Protein AF-A0A2V5Z2H4-F1 (afdb_monomer_lite)

Structure (mmCIF, N/CA/C/O backbone):
data_AF-A0A2V5Z2H4-F1
#
_entry.id   AF-A0A2V5Z2H4-F1
#
loop_
_atom_site.group_PDB
_atom_site.id
_atom_site.type_symbol
_atom_site.label_atom_id
_atom_site.label_alt_id
_atom_site.label_comp_id
_atom_site.label_asym_id
_atom_site.label_entity_id
_atom_site.label_seq_id
_atom_site.pdbx_PDB_ins_code
_atom_site.Cartn_x
_atom_site.Cartn_y
_ato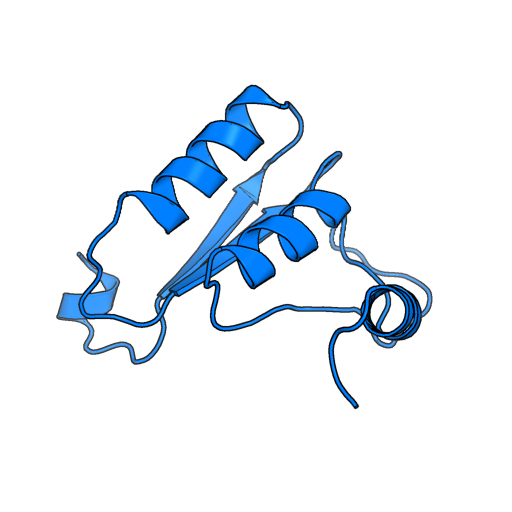m_site.Cartn_z
_atom_site.occupancy
_atom_site.B_iso_or_equiv
_atom_site.auth_seq_id
_atom_site.auth_comp_id
_atom_site.auth_asym_id
_atom_site.auth_atom_id
_atom_site.pdbx_PDB_model_num
ATOM 1 N N . ARG A 1 1 ? -15.698 5.992 6.864 1.00 67.25 1 ARG A N 1
ATOM 2 C CA . ARG A 1 1 ? -16.913 5.923 7.713 1.00 67.25 1 ARG A CA 1
ATOM 3 C C . ARG A 1 1 ? -17.778 4.742 7.288 1.00 67.25 1 ARG A C 1
ATOM 5 O O . ARG A 1 1 ? -18.042 3.926 8.151 1.00 67.25 1 ARG A O 1
ATOM 12 N N . GLU A 1 2 ? -18.038 4.561 5.991 1.00 85.00 2 GLU A N 1
ATOM 13 C CA . GLU A 1 2 ? -18.750 3.381 5.452 1.00 85.00 2 GLU A CA 1
ATOM 14 C C . GLU A 1 2 ? -18.211 2.014 5.900 1.00 85.00 2 GLU A C 1
ATOM 16 O O . GLU A 1 2 ? -18.970 1.166 6.345 1.00 85.00 2 GLU A O 1
ATOM 21 N N . ALA A 1 3 ? -16.894 1.790 5.872 1.00 82.38 3 ALA A N 1
ATOM 22 C CA . ALA A 1 3 ? -16.346 0.503 6.321 1.00 82.38 3 ALA A CA 1
ATOM 23 C C . ALA A 1 3 ? -16.697 0.181 7.788 1.00 82.38 3 ALA A C 1
ATOM 25 O O . ALA A 1 3 ? -16.945 -0.969 8.131 1.00 82.38 3 ALA A O 1
ATOM 26 N N . ARG A 1 4 ? -16.779 1.209 8.644 1.00 82.12 4 ARG A N 1
ATOM 27 C CA . ARG A 1 4 ? -17.188 1.048 10.043 1.00 82.12 4 ARG A CA 1
ATOM 28 C C . ARG A 1 4 ? -18.684 0.781 10.178 1.00 82.12 4 ARG A C 1
ATOM 30 O O . ARG A 1 4 ? -19.059 -0.066 10.976 1.00 82.12 4 ARG A O 1
ATOM 37 N N . SER A 1 5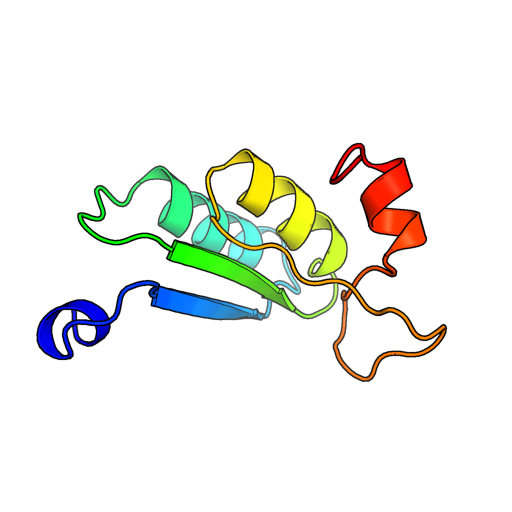 ? -19.534 1.473 9.415 1.00 87.69 5 SER A N 1
ATOM 38 C CA . SER A 1 5 ? -20.985 1.231 9.465 1.00 87.69 5 SER A CA 1
ATOM 39 C C . SER A 1 5 ? -21.359 -0.164 8.964 1.00 87.69 5 SER A C 1
ATOM 41 O O . SER A 1 5 ? -22.384 -0.694 9.375 1.00 87.69 5 SER A O 1
ATOM 43 N N . GLN A 1 6 ? -20.508 -0.778 8.141 1.00 90.56 6 GLN A N 1
ATOM 44 C CA . GLN A 1 6 ? -20.651 -2.166 7.697 1.00 90.56 6 GLN A CA 1
ATOM 45 C C . GLN A 1 6 ? -19.964 -3.190 8.615 1.00 90.56 6 GLN A C 1
ATOM 47 O O . GLN A 1 6 ? -19.886 -4.358 8.249 1.00 90.56 6 GLN A O 1
ATOM 52 N N . ALA A 1 7 ? -19.465 -2.773 9.785 1.00 89.25 7 ALA A N 1
ATOM 53 C CA . ALA A 1 7 ? -18.766 -3.637 10.739 1.00 89.25 7 ALA A CA 1
ATOM 54 C C . ALA A 1 7 ? -17.593 -4.428 10.121 1.00 89.25 7 ALA A C 1
ATOM 56 O O . ALA A 1 7 ? -17.337 -5.565 10.505 1.00 89.25 7 ALA A O 1
ATOM 57 N N . ALA A 1 8 ? -16.880 -3.837 9.154 1.00 92.25 8 ALA A N 1
ATOM 58 C CA . ALA A 1 8 ? -15.688 -4.462 8.590 1.00 92.25 8 ALA A CA 1
ATOM 59 C C . ALA A 1 8 ? -14.584 -4.570 9.651 1.00 92.25 8 ALA A C 1
ATOM 61 O O . ALA A 1 8 ? -14.409 -3.639 10.433 1.00 92.25 8 ALA A O 1
ATOM 62 N N . ASP A 1 9 ? -13.793 -5.645 9.614 1.00 93.75 9 ASP A N 1
ATOM 63 C CA . ASP A 1 9 ? -12.615 -5.805 10.481 1.00 93.75 9 ASP A CA 1
ATOM 64 C C . ASP A 1 9 ? -11.409 -4.998 9.984 1.00 93.75 9 ASP A C 1
ATOM 66 O O . ASP A 1 9 ? -10.605 -4.491 10.768 1.00 93.75 9 ASP A O 1
ATOM 70 N N . ILE A 1 10 ? -11.275 -4.875 8.6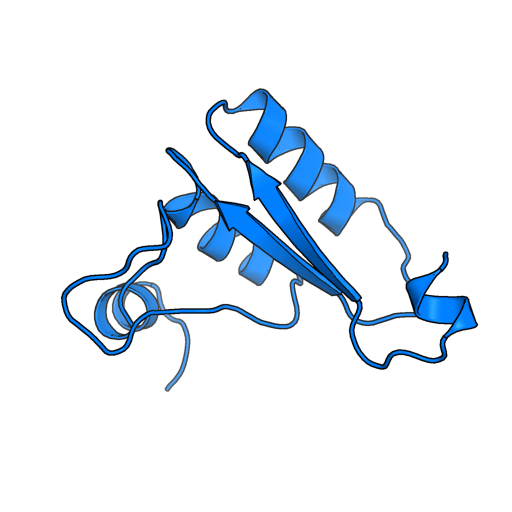58 1.00 94.62 10 ILE A N 1
ATOM 71 C CA . ILE A 1 10 ? -10.186 -4.156 7.994 1.00 94.62 10 ILE A CA 1
ATOM 72 C C . ILE A 1 10 ? -10.759 -3.286 6.878 1.00 94.62 10 ILE A C 1
ATOM 74 O O . ILE A 1 10 ? -11.445 -3.769 5.976 1.00 94.62 10 ILE A O 1
ATOM 78 N N . PHE A 1 11 ? -10.408 -2.002 6.877 1.00 94.31 11 PHE A N 1
ATOM 79 C CA . PHE A 1 11 ? -10.664 -1.115 5.748 1.00 94.31 11 PHE A CA 1
ATOM 80 C C . PHE A 1 11 ? -9.486 -1.140 4.770 1.00 94.31 11 PHE A C 1
ATOM 82 O O . PHE A 1 11 ? -8.369 -0.768 5.126 1.00 94.31 11 PHE A O 1
ATOM 89 N N . LYS A 1 12 ? -9.719 -1.562 3.524 1.00 95.38 12 LYS A N 1
ATOM 90 C CA . LYS A 1 12 ? -8.682 -1.609 2.486 1.00 95.38 12 LYS A CA 1
ATOM 91 C C . LYS A 1 12 ? -8.806 -0.434 1.519 1.00 95.38 12 LYS A C 1
ATOM 93 O O . LYS A 1 12 ? -9.877 -0.202 0.965 1.00 95.38 12 LYS A O 1
ATOM 98 N N . VAL A 1 13 ? -7.694 0.251 1.266 1.00 95.19 13 VAL A N 1
ATOM 99 C CA . VAL A 1 13 ? -7.595 1.355 0.303 1.00 95.19 13 VAL A CA 1
ATOM 100 C C . VAL A 1 13 ? -6.410 1.121 -0.625 1.00 95.19 13 VAL A C 1
ATOM 102 O O . VAL A 1 13 ? -5.289 0.890 -0.172 1.00 95.19 13 VAL A O 1
ATOM 105 N N . ALA A 1 14 ? -6.662 1.204 -1.930 1.00 96.50 14 ALA A N 1
ATOM 106 C CA . ALA A 1 14 ? -5.631 1.219 -2.957 1.00 96.50 14 ALA A CA 1
ATOM 107 C C . ALA A 1 14 ? -5.853 2.418 -3.885 1.00 96.50 14 ALA A C 1
ATOM 109 O O . ALA A 1 14 ? -6.945 2.566 -4.433 1.00 96.50 14 ALA A O 1
ATOM 110 N N . THR A 1 15 ? -4.843 3.272 -4.062 1.00 97.25 15 THR A N 1
ATOM 111 C CA . THR A 1 15 ? -4.929 4.448 -4.948 1.00 97.25 15 THR A CA 1
ATOM 112 C C . THR A 1 15 ? -3.734 4.523 -5.888 1.00 97.25 15 THR A C 1
ATOM 114 O O . THR A 1 15 ? -2.680 3.952 -5.613 1.00 97.25 15 THR A O 1
ATOM 117 N N . ARG A 1 16 ? -3.874 5.249 -7.003 1.00 97.56 16 ARG A N 1
ATOM 118 C CA . ARG A 1 16 ? -2.721 5.601 -7.840 1.00 97.56 16 ARG A CA 1
ATOM 119 C C . ARG A 1 16 ? -1.736 6.441 -7.027 1.00 97.56 16 ARG A C 1
ATOM 121 O O . ARG A 1 16 ? -2.139 7.337 -6.287 1.00 97.56 16 ARG A O 1
ATOM 128 N N . THR A 1 17 ? -0.458 6.123 -7.166 1.00 97.69 17 THR A N 1
ATOM 129 C CA . THR A 1 17 ? 0.674 6.879 -6.631 1.00 97.69 17 THR A CA 1
ATOM 130 C C . THR A 1 17 ? 1.705 6.996 -7.742 1.00 97.69 17 THR A C 1
ATOM 132 O O . THR A 1 17 ? 2.737 6.328 -7.729 1.00 97.69 17 THR A O 1
ATOM 135 N N . ASP A 1 18 ? 1.387 7.774 -8.767 1.00 98.12 18 ASP A N 1
ATOM 136 C CA . ASP A 1 18 ? 2.281 8.019 -9.897 1.00 98.12 18 ASP A CA 1
ATOM 137 C C . ASP A 1 18 ? 3.191 9.224 -9.650 1.00 98.12 18 ASP A C 1
ATOM 139 O O . ASP A 1 18 ? 4.232 9.362 -10.295 1.00 98.12 18 ASP A O 1
ATOM 143 N N . THR A 1 19 ? 2.824 10.069 -8.684 1.00 98.19 19 THR A N 1
ATOM 144 C CA . THR A 1 19 ? 3.560 11.264 -8.275 1.00 98.19 19 THR A CA 1
ATOM 145 C C . THR A 1 19 ? 3.868 11.267 -6.772 1.00 98.19 19 THR A C 1
ATOM 147 O O . THR A 1 19 ? 3.119 10.690 -5.975 1.00 98.19 19 THR A O 1
ATOM 150 N N . PRO A 1 20 ? 4.936 11.964 -6.335 1.00 98.06 20 PRO A N 1
ATOM 151 C CA . PRO A 1 20 ? 5.239 12.114 -4.912 1.00 98.06 20 PRO A CA 1
ATOM 152 C C . PRO A 1 20 ? 4.104 12.756 -4.107 1.00 98.06 20 PRO A C 1
ATOM 154 O O . PRO A 1 20 ? 3.884 12.381 -2.961 1.00 98.06 20 PRO A O 1
ATOM 157 N N . THR A 1 21 ? 3.350 13.688 -4.699 1.00 98.31 21 THR A N 1
ATOM 158 C CA . THR A 1 21 ? 2.203 14.335 -4.041 1.00 98.31 21 THR A CA 1
ATOM 159 C C . THR A 1 21 ? 1.073 13.346 -3.755 1.00 98.31 21 THR A C 1
ATOM 161 O O . THR A 1 21 ? 0.491 13.383 -2.673 1.00 98.31 21 THR A O 1
ATOM 164 N N . GLU A 1 22 ? 0.768 12.441 -4.687 1.00 98.38 22 GLU A N 1
ATOM 165 C CA . GLU A 1 22 ? -0.240 11.391 -4.475 1.00 98.38 22 GLU A CA 1
ATOM 166 C C . GLU A 1 22 ? 0.188 10.418 -3.377 1.00 98.38 22 GLU A C 1
ATOM 168 O O . GLU A 1 22 ? -0.606 10.097 -2.493 1.00 98.38 22 GLU A O 1
ATOM 173 N N . LEU A 1 23 ? 1.459 10.004 -3.388 1.00 97.88 23 LEU A N 1
ATOM 174 C CA . LEU A 1 23 ? 2.023 9.180 -2.322 1.00 97.88 23 LEU A CA 1
ATOM 175 C C . LEU A 1 23 ? 1.972 9.903 -0.968 1.00 97.88 23 LEU A C 1
ATOM 177 O O . LEU A 1 23 ? 1.556 9.308 0.023 1.00 97.88 23 LEU A O 1
ATOM 181 N N . GLY A 1 24 ? 2.342 11.184 -0.928 1.00 97.62 24 GLY A N 1
ATOM 182 C CA . GLY A 1 24 ? 2.332 12.000 0.286 1.00 97.62 24 GLY A CA 1
ATOM 183 C C . GLY A 1 24 ? 0.952 12.072 0.935 1.00 97.62 24 GLY A C 1
ATOM 184 O O . GLY A 1 24 ? 0.836 11.843 2.134 1.00 97.62 24 GLY A O 1
ATOM 185 N N . ARG A 1 25 ? -0.108 12.275 0.140 1.00 97.06 25 ARG A N 1
ATOM 186 C CA . ARG A 1 25 ? -1.497 12.251 0.638 1.00 97.06 25 ARG A CA 1
ATOM 187 C C . ARG A 1 25 ? -1.884 10.896 1.222 1.00 97.06 25 ARG A C 1
ATOM 189 O O . ARG A 1 25 ? -2.606 10.838 2.212 1.00 97.06 25 ARG A O 1
ATOM 196 N N . LEU A 1 26 ? -1.432 9.804 0.609 1.00 96.31 26 LEU A N 1
ATOM 197 C CA . LEU A 1 26 ? -1.745 8.458 1.083 1.00 96.31 26 LEU A CA 1
ATOM 198 C C . LEU A 1 26 ? -1.015 8.128 2.394 1.00 96.31 26 LEU A C 1
ATOM 200 O O . LEU A 1 26 ? -1.590 7.494 3.278 1.00 96.31 26 LEU A O 1
ATOM 204 N N . VAL A 1 27 ? 0.229 8.597 2.538 1.00 95.69 27 VAL A N 1
ATOM 205 C CA . VAL A 1 27 ? 0.984 8.516 3.796 1.00 95.69 27 VAL A CA 1
ATOM 206 C C . VAL A 1 27 ? 0.307 9.359 4.873 1.00 95.69 27 VAL A C 1
ATOM 208 O O . VAL A 1 27 ? 0.045 8.840 5.952 1.00 95.69 27 VAL A O 1
ATOM 211 N N . GLU A 1 28 ? -0.057 10.606 4.565 1.00 94.94 28 GLU A N 1
ATOM 212 C CA . GLU A 1 28 ? -0.789 11.485 5.482 1.00 94.94 28 GLU A CA 1
ATOM 213 C C . GLU A 1 28 ? -2.116 10.856 5.926 1.00 94.94 28 GLU A C 1
ATOM 215 O O . GLU A 1 28 ? -2.435 10.862 7.112 1.00 94.94 28 GLU A O 1
ATOM 220 N N . PHE A 1 29 ? -2.865 10.244 5.005 1.00 93.75 29 PHE A N 1
ATOM 221 C CA . PHE A 1 29 ? -4.077 9.499 5.339 1.00 93.75 29 PHE A CA 1
ATOM 222 C C . PHE A 1 29 ? -3.801 8.393 6.365 1.00 93.75 29 PHE A C 1
ATOM 224 O O . PHE A 1 29 ? -4.558 8.259 7.326 1.00 93.75 29 PHE A O 1
ATOM 231 N N . MET A 1 30 ? -2.723 7.624 6.200 1.00 92.62 30 MET A N 1
ATOM 232 C CA . MET A 1 30 ? -2.369 6.559 7.140 1.00 92.62 30 MET A CA 1
ATOM 233 C C . MET A 1 30 ? -1.933 7.120 8.503 1.00 92.62 30 MET A C 1
ATOM 235 O O . MET A 1 30 ? -2.362 6.617 9.537 1.00 92.62 30 MET A O 1
ATOM 239 N N . THR A 1 31 ? -1.115 8.174 8.529 1.00 90.38 31 THR A N 1
ATOM 240 C CA . THR A 1 31 ? -0.503 8.677 9.772 1.00 90.38 31 THR A CA 1
ATOM 241 C C . THR A 1 31 ? -1.391 9.629 10.570 1.00 90.38 31 THR A C 1
ATOM 243 O O . THR A 1 31 ? -1.284 9.688 11.792 1.00 90.38 31 THR A O 1
ATOM 246 N N . SER A 1 32 ? -2.258 10.392 9.904 1.00 85.62 32 SER A N 1
ATOM 247 C CA . SER A 1 32 ? -3.093 11.422 10.540 1.00 85.62 32 SER A CA 1
ATOM 248 C C . SER A 1 32 ? -4.444 10.885 11.011 1.00 85.62 32 SER A C 1
ATOM 250 O O . SER A 1 32 ? -5.152 11.543 11.776 1.00 85.62 32 SER A O 1
ATOM 252 N N . SER A 1 33 ? -4.828 9.688 10.570 1.00 67.56 33 SER A N 1
ATOM 253 C CA . SER A 1 33 ? -6.132 9.129 10.896 1.00 67.56 33 SER A CA 1
ATOM 254 C C . SER A 1 33 ? -6.062 8.315 12.189 1.00 67.56 33 SER A C 1
ATOM 256 O O . SER A 1 33 ? -5.565 7.193 12.209 1.00 67.56 33 SER A O 1
ATOM 258 N N . ARG A 1 34 ? -6.644 8.840 13.275 1.00 68.12 34 ARG A N 1
ATOM 259 C CA . ARG A 1 34 ? -7.046 8.007 14.421 1.00 68.12 34 ARG A CA 1
ATOM 260 C C . ARG A 1 34 ? -8.245 7.176 13.990 1.00 68.12 34 ARG A C 1
ATOM 262 O O . ARG A 1 34 ? -9.384 7.643 14.008 1.00 68.12 34 ARG A O 1
ATOM 269 N N . LEU A 1 35 ? -7.975 5.984 13.476 1.00 69.31 35 LEU A N 1
ATOM 270 C CA . LEU A 1 35 ? -9.009 5.069 13.027 1.00 69.31 35 LEU A CA 1
ATOM 271 C C . LEU A 1 35 ? -9.187 3.989 14.079 1.00 69.31 35 LEU A C 1
ATOM 273 O O . LEU A 1 35 ? -8.283 3.199 14.311 1.00 69.31 35 LEU A O 1
ATOM 277 N N . ASP A 1 36 ? -10.398 3.896 14.622 1.00 82.50 36 ASP A N 1
ATOM 278 C CA . ASP A 1 36 ? -10.831 2.773 15.469 1.00 82.50 36 ASP A CA 1
ATOM 279 C C . ASP A 1 36 ? -11.057 1.488 14.646 1.00 82.50 36 ASP A C 1
ATOM 281 O O . ASP A 1 36 ? -11.935 0.685 14.935 1.00 82.50 36 ASP A O 1
ATOM 285 N N . LEU A 1 37 ? -10.345 1.352 13.527 1.00 88.69 37 LEU A N 1
ATOM 286 C CA . LEU A 1 37 ? -10.471 0.267 12.572 1.00 88.69 37 LEU A CA 1
ATOM 287 C C . LEU A 1 37 ? -9.108 0.018 11.929 1.00 88.69 37 LEU A C 1
ATOM 289 O O . LEU A 1 37 ? -8.463 0.968 11.481 1.00 88.69 37 LEU A O 1
ATOM 293 N N . ALA A 1 38 ? -8.700 -1.246 11.845 1.00 93.06 38 ALA A N 1
ATOM 294 C CA . ALA A 1 38 ? -7.480 -1.638 11.157 1.00 93.06 38 AL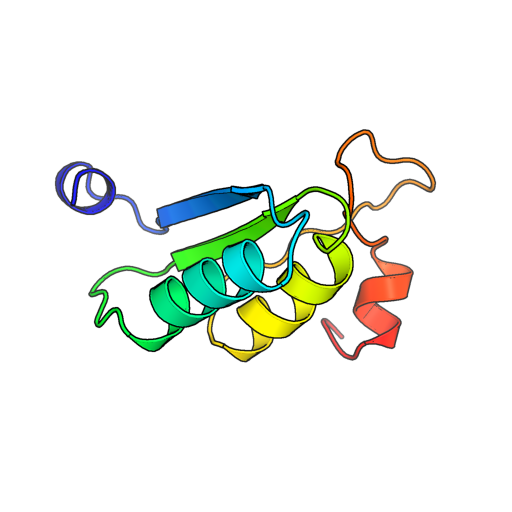A A CA 1
ATOM 295 C C . ALA A 1 38 ? -7.546 -1.247 9.672 1.00 93.06 38 ALA A C 1
ATOM 297 O O . ALA A 1 38 ? -8.574 -1.424 9.014 1.00 93.06 38 ALA A O 1
ATOM 298 N N . VAL A 1 39 ? -6.452 -0.715 9.122 1.00 94.62 39 VAL A N 1
ATOM 299 C CA . VAL A 1 39 ? -6.426 -0.251 7.728 1.00 94.62 39 VAL A CA 1
ATOM 300 C C . VAL A 1 39 ? -5.302 -0.901 6.945 1.00 94.62 39 VAL A C 1
ATOM 302 O O . VAL A 1 39 ? -4.156 -0.918 7.379 1.00 94.62 39 VAL A O 1
ATOM 305 N N . ALA A 1 40 ? -5.641 -1.421 5.768 1.00 96.62 40 ALA A N 1
ATOM 306 C CA . ALA A 1 40 ? -4.697 -1.912 4.777 1.00 96.62 40 ALA A CA 1
ATOM 307 C C . ALA A 1 40 ? -4.594 -0.897 3.630 1.00 96.62 40 ALA A C 1
ATOM 309 O O . ALA A 1 40 ? -5.495 -0.809 2.794 1.00 96.62 40 ALA A O 1
ATOM 310 N N . VAL A 1 41 ? -3.505 -0.130 3.580 1.00 96.38 41 VAL A N 1
ATOM 311 C CA . VAL A 1 41 ? -3.298 0.952 2.605 1.00 96.38 41 VAL A CA 1
ATOM 312 C C . VAL A 1 41 ? -2.154 0.607 1.660 1.00 96.38 41 VAL A C 1
ATOM 314 O O . VAL A 1 41 ? -1.103 0.132 2.086 1.00 96.38 41 VAL A O 1
ATOM 317 N N . MET A 1 42 ? -2.336 0.863 0.364 1.00 96.69 42 MET A N 1
ATOM 318 C CA . MET A 1 42 ? -1.282 0.698 -0.640 1.00 96.69 42 MET A CA 1
ATOM 319 C C . MET A 1 42 ? -1.438 1.663 -1.814 1.00 96.69 42 MET A C 1
ATOM 321 O O . MET A 1 42 ? -2.550 2.033 -2.185 1.00 96.69 42 MET A O 1
ATOM 325 N N . GLY A 1 43 ? -0.324 2.016 -2.443 1.00 97.25 43 GLY A N 1
ATOM 326 C CA . GLY A 1 43 ? -0.312 2.630 -3.762 1.00 97.25 43 GLY A CA 1
ATOM 327 C C . GLY A 1 43 ? -0.183 1.588 -4.876 1.00 97.25 43 GLY A C 1
ATOM 328 O O . GLY A 1 43 ? 0.373 0.500 -4.689 1.00 97.25 43 GLY A O 1
ATOM 329 N N . ILE A 1 44 ? -0.692 1.940 -6.049 1.00 97.00 44 ILE A N 1
ATOM 330 C CA . ILE A 1 44 ? -0.453 1.268 -7.332 1.00 97.00 44 ILE A CA 1
ATOM 331 C C . ILE A 1 44 ? 0.126 2.279 -8.330 1.00 97.00 44 ILE A C 1
ATOM 333 O O . ILE A 1 44 ? -0.033 3.488 -8.155 1.00 97.00 44 ILE A O 1
ATOM 337 N N . GLY A 1 45 ? 0.791 1.802 -9.379 1.00 96.00 45 GLY A N 1
ATOM 338 C CA . GLY A 1 45 ? 1.427 2.665 -10.382 1.00 96.00 45 GLY A CA 1
ATOM 339 C C . GLY A 1 45 ? 2.916 2.887 -10.123 1.00 96.00 45 GLY A C 1
ATOM 340 O O . GLY A 1 45 ? 3.569 2.066 -9.473 1.00 96.00 45 GLY A O 1
ATOM 341 N N . LYS A 1 46 ? 3.471 3.993 -10.631 1.00 96.88 46 LYS A N 1
ATOM 342 C CA . LYS A 1 46 ? 4.932 4.217 -10.708 1.00 96.88 46 LYS A CA 1
ATOM 343 C C . LYS A 1 46 ? 5.643 4.164 -9.355 1.00 96.88 46 LYS A C 1
ATOM 345 O O . LYS A 1 46 ? 6.747 3.637 -9.269 1.00 96.88 46 LYS A O 1
ATOM 350 N N . LEU A 1 47 ? 5.015 4.675 -8.295 1.00 98.06 47 LEU A N 1
ATOM 351 C CA . LEU A 1 47 ? 5.535 4.614 -6.922 1.00 98.06 47 LEU A CA 1
ATOM 352 C C . LEU A 1 47 ? 4.850 3.523 -6.084 1.00 98.06 47 LEU A C 1
ATOM 354 O O . LEU A 1 47 ? 5.019 3.485 -4.865 1.00 98.06 47 LEU A O 1
ATOM 358 N N . GLY A 1 48 ? 4.099 2.613 -6.712 1.00 96.94 48 GLY A N 1
ATOM 359 C CA . GLY A 1 48 ? 3.362 1.554 -6.024 1.00 96.94 48 GLY A CA 1
ATOM 360 C C . GLY A 1 48 ? 4.275 0.666 -5.173 1.00 96.94 48 GLY A C 1
ATOM 361 O O . GLY A 1 48 ? 3.962 0.401 -4.014 1.00 96.94 48 GLY A O 1
ATOM 362 N N . ALA A 1 49 ? 5.460 0.318 -5.680 1.00 96.62 49 ALA A N 1
ATOM 363 C CA . ALA A 1 49 ? 6.423 -0.513 -4.956 1.00 96.62 49 ALA A CA 1
ATOM 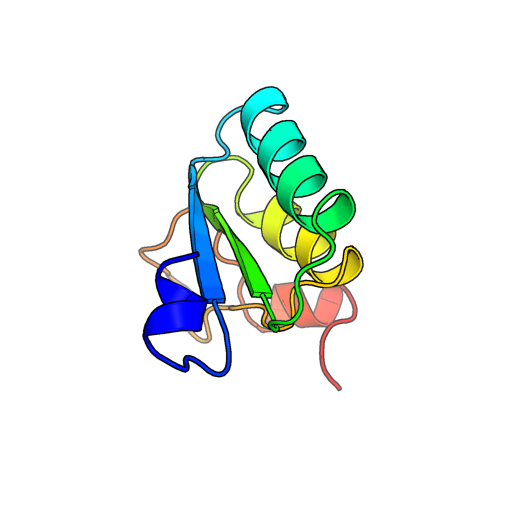364 C C . ALA A 1 49 ? 6.888 0.139 -3.643 1.00 96.62 49 ALA A C 1
ATOM 366 O O . ALA A 1 49 ? 6.743 -0.446 -2.569 1.00 96.62 49 ALA A O 1
ATOM 367 N N . ILE A 1 50 ? 7.384 1.381 -3.708 1.00 96.88 50 ILE A N 1
ATOM 368 C CA . ILE A 1 50 ? 7.856 2.099 -2.516 1.00 96.88 50 ILE A CA 1
ATOM 369 C C . ILE A 1 50 ? 6.702 2.438 -1.565 1.00 96.88 50 ILE A C 1
ATOM 371 O O . ILE A 1 50 ? 6.872 2.370 -0.348 1.00 96.88 50 ILE A O 1
ATOM 375 N N . SER A 1 51 ? 5.505 2.720 -2.094 1.00 97.19 51 SER A N 1
ATOM 376 C CA . SER A 1 51 ? 4.324 2.996 -1.272 1.00 97.19 51 SER A CA 1
ATOM 377 C C . SER A 1 51 ? 3.991 1.832 -0.336 1.00 97.19 51 SER A C 1
ATOM 379 O O . SER A 1 51 ? 3.722 2.058 0.839 1.00 97.19 51 SER A O 1
ATOM 381 N N . ARG A 1 52 ? 4.076 0.581 -0.816 1.00 96.62 52 ARG A N 1
ATOM 382 C CA . ARG A 1 52 ? 3.777 -0.624 -0.026 1.00 96.62 52 ARG A CA 1
ATOM 383 C C . ARG A 1 52 ? 4.711 -0.754 1.165 1.00 96.62 52 ARG A C 1
ATOM 385 O O . ARG A 1 52 ? 4.260 -1.051 2.267 1.00 96.62 52 ARG A O 1
ATOM 392 N N . VAL A 1 53 ? 5.993 -0.484 0.941 1.00 96.44 53 VAL A N 1
ATOM 393 C CA . VAL A 1 53 ? 7.016 -0.510 1.986 1.00 96.44 53 VAL A CA 1
ATOM 394 C C . VAL A 1 53 ? 6.738 0.580 3.016 1.00 96.44 53 VAL A C 1
ATOM 396 O O . VAL A 1 53 ? 6.593 0.279 4.198 1.00 96.44 53 VAL A O 1
ATOM 399 N N . LEU A 1 54 ? 6.612 1.834 2.572 1.00 96.19 54 LEU A N 1
ATOM 400 C CA . LEU A 1 54 ? 6.423 2.980 3.463 1.00 96.19 54 LEU A CA 1
ATOM 401 C C . LEU A 1 54 ? 5.141 2.862 4.290 1.00 96.19 54 LEU A C 1
ATOM 403 O O . LEU A 1 54 ? 5.176 3.045 5.503 1.00 96.19 54 LEU A O 1
ATOM 407 N N . LEU A 1 55 ? 4.022 2.506 3.658 1.00 96.56 55 LEU A N 1
ATOM 408 C CA . LEU A 1 55 ? 2.725 2.403 4.325 1.00 96.56 55 LEU A CA 1
ATOM 409 C C . LEU A 1 55 ? 2.674 1.237 5.308 1.00 96.56 55 LEU A C 1
ATOM 411 O O . LEU A 1 55 ? 2.086 1.375 6.376 1.00 96.56 55 LEU A O 1
ATOM 415 N N . SER A 1 56 ? 3.323 0.111 4.998 1.00 95.19 56 SER A N 1
ATOM 416 C CA . SER A 1 56 ? 3.448 -0.986 5.960 1.00 95.19 56 SER A CA 1
ATOM 417 C C . SER A 1 56 ? 4.240 -0.562 7.197 1.00 95.19 56 SER A C 1
ATOM 419 O O . SER A 1 56 ? 3.823 -0.856 8.314 1.00 95.19 56 SER A O 1
ATOM 421 N N . ARG A 1 57 ? 5.317 0.219 7.033 1.00 93.94 57 ARG A N 1
ATOM 422 C CA . ARG A 1 57 ? 6.054 0.798 8.173 1.00 93.94 57 ARG A CA 1
ATOM 423 C C . ARG A 1 57 ? 5.267 1.882 8.913 1.00 93.94 57 ARG A C 1
ATOM 425 O O . ARG A 1 57 ? 5.478 2.061 10.106 1.00 93.94 57 ARG A O 1
ATOM 432 N N . ALA A 1 58 ? 4.352 2.564 8.232 1.00 93.75 58 ALA A N 1
ATOM 433 C CA . ALA A 1 58 ? 3.457 3.558 8.821 1.00 93.75 58 ALA A CA 1
ATOM 434 C C . ALA A 1 58 ? 2.214 2.952 9.507 1.00 93.75 58 ALA A C 1
ATOM 436 O O . ALA A 1 58 ? 1.378 3.704 9.999 1.00 93.75 58 ALA A O 1
ATOM 437 N N . GLY A 1 59 ? 2.081 1.619 9.554 1.00 93.31 59 GLY A N 1
ATOM 438 C CA . GLY A 1 59 ? 1.012 0.936 10.289 1.00 93.31 59 GLY A CA 1
ATOM 439 C C . GLY A 1 59 ? -0.085 0.298 9.433 1.00 93.31 59 GLY A C 1
ATOM 440 O O . GLY A 1 59 ? -1.077 -0.167 9.990 1.00 93.31 59 GLY A O 1
ATOM 441 N N . SER A 1 60 ? 0.073 0.226 8.104 1.00 95.62 60 SER A N 1
ATOM 442 C CA . SER A 1 60 ? -0.818 -0.595 7.274 1.00 95.62 60 SER A CA 1
ATOM 443 C C . SER A 1 60 ? -0.756 -2.056 7.721 1.00 95.62 60 SER A C 1
ATOM 445 O O . SER A 1 60 ? 0.315 -2.667 7.711 1.00 95.62 60 SER A O 1
ATOM 447 N N . VAL A 1 61 ? -1.910 -2.630 8.068 1.00 95.88 61 VAL A N 1
ATOM 448 C CA . VAL A 1 61 ? -1.988 -3.962 8.694 1.00 95.88 61 VAL A CA 1
ATOM 449 C C . VAL A 1 61 ? -1.761 -5.117 7.723 1.00 95.88 61 VAL A C 1
ATOM 451 O O . VAL A 1 61 ? -1.532 -6.244 8.148 1.00 95.88 61 VAL A O 1
ATOM 454 N N . LEU A 1 62 ? -1.817 -4.848 6.415 1.00 96.19 62 LEU A N 1
ATOM 455 C CA . LEU A 1 62 ? -1.543 -5.832 5.373 1.00 96.19 62 LEU A CA 1
ATOM 456 C C . LEU A 1 62 ? -0.631 -5.243 4.298 1.00 96.19 62 LEU A C 1
ATOM 458 O O . LEU A 1 62 ? -0.776 -4.088 3.886 1.00 96.19 62 LEU A O 1
ATOM 462 N N . ILE A 1 63 ? 0.251 -6.096 3.784 1.00 95.25 63 ILE A N 1
ATOM 463 C CA . ILE A 1 63 ? 1.087 -5.857 2.611 1.00 95.25 63 ILE A CA 1
ATOM 464 C C . ILE A 1 63 ? 0.896 -7.018 1.632 1.00 95.25 63 ILE A C 1
ATOM 466 O O . ILE A 1 63 ? 0.756 -8.167 2.037 1.00 95.25 63 ILE A O 1
ATOM 470 N N . TYR A 1 64 ? 0.826 -6.707 0.340 1.00 93.75 64 TYR A N 1
ATOM 471 C CA . TYR A 1 64 ? 0.501 -7.671 -0.711 1.00 93.75 64 TYR A CA 1
ATOM 472 C C . TYR A 1 64 ? 1.673 -7.769 -1.679 1.00 93.75 64 TYR A C 1
ATOM 474 O O . TYR A 1 64 ? 2.158 -6.740 -2.155 1.00 93.75 64 TYR A O 1
ATOM 482 N N . ALA A 1 65 ? 2.073 -8.999 -1.985 1.00 94.69 65 ALA A N 1
ATOM 483 C CA . ALA A 1 65 ? 3.151 -9.331 -2.908 1.00 94.69 65 ALA A CA 1
ATOM 484 C C . ALA A 1 65 ? 2.697 -10.409 -3.903 1.00 94.69 65 ALA A C 1
ATOM 486 O O . ALA A 1 65 ? 1.719 -11.113 -3.641 1.00 94.69 65 ALA A O 1
ATOM 487 N N . SER A 1 66 ? 3.360 -10.504 -5.054 1.00 94.81 66 SER A N 1
ATOM 488 C CA . SER A 1 66 ? 3.134 -11.577 -6.023 1.00 94.81 66 SER A CA 1
ATOM 489 C C . SER A 1 66 ? 4.006 -12.788 -5.692 1.00 94.81 66 SER A C 1
ATOM 491 O O . SER A 1 66 ? 5.167 -12.648 -5.321 1.00 94.81 66 SER A O 1
ATOM 493 N N . VAL A 1 67 ? 3.452 -13.990 -5.844 1.00 92.69 67 VAL A N 1
ATOM 494 C CA . VAL A 1 67 ? 4.241 -15.238 -5.823 1.00 92.69 67 VAL A CA 1
ATOM 495 C C . VAL A 1 67 ? 4.782 -15.558 -7.222 1.00 92.69 67 VAL A C 1
ATOM 497 O O . VAL A 1 67 ? 5.811 -16.205 -7.367 1.00 92.69 67 VAL A O 1
ATOM 500 N N . GLY A 1 68 ? 4.092 -15.096 -8.269 1.00 86.12 68 GLY A N 1
ATOM 501 C CA . GLY A 1 68 ? 4.530 -15.244 -9.654 1.00 86.12 68 GLY A CA 1
ATOM 502 C C . GLY A 1 68 ? 5.559 -14.192 -10.074 1.00 86.12 68 GLY A C 1
ATOM 503 O O . GLY A 1 68 ? 5.608 -13.092 -9.517 1.00 86.12 68 GLY A O 1
ATOM 504 N N . ALA A 1 69 ? 6.329 -14.532 -11.113 1.00 76.19 69 ALA A N 1
ATOM 505 C CA . ALA A 1 69 ? 7.327 -13.656 -11.732 1.00 76.19 69 ALA A CA 1
ATOM 506 C C . ALA A 1 69 ? 6.714 -12.456 -12.480 1.00 76.19 69 ALA A C 1
ATOM 508 O O . ALA A 1 69 ? 7.390 -11.455 -12.698 1.00 76.19 69 ALA A O 1
ATOM 509 N N . VAL A 1 70 ? 5.440 -12.558 -12.871 1.00 77.75 70 VAL A N 1
ATOM 510 C CA . VAL A 1 70 ? 4.680 -11.509 -13.559 1.00 77.75 70 VAL A CA 1
ATOM 511 C C . VAL A 1 70 ? 3.453 -11.169 -12.719 1.00 77.75 70 VAL A C 1
ATOM 513 O O . VAL A 1 70 ? 2.830 -12.052 -12.128 1.00 77.75 70 VAL A O 1
ATOM 516 N N . THR A 1 71 ? 3.116 -9.884 -12.665 1.00 85.31 71 THR A N 1
ATOM 517 C CA . THR A 1 71 ? 1.898 -9.375 -12.036 1.00 85.31 71 THR A CA 1
ATOM 518 C C . THR A 1 71 ? 1.263 -8.308 -12.917 1.00 85.31 71 THR A C 1
ATOM 520 O O . THR A 1 71 ? 1.963 -7.454 -13.460 1.00 85.31 71 THR A O 1
ATOM 523 N N . ASP A 1 72 ? -0.066 -8.337 -13.010 1.00 86.06 72 ASP A N 1
ATOM 524 C CA . ASP A 1 72 ? -0.866 -7.322 -13.703 1.00 86.06 72 ASP A CA 1
ATOM 525 C C . ASP A 1 72 ? -1.103 -6.069 -12.838 1.00 86.06 72 ASP A C 1
ATOM 527 O O . ASP A 1 72 ? -1.723 -5.099 -13.274 1.00 86.06 72 ASP A O 1
ATOM 531 N N . VAL A 1 73 ? -0.628 -6.068 -11.586 1.00 89.25 73 VAL A N 1
ATOM 532 C CA . VAL A 1 73 ? -0.772 -4.934 -10.669 1.00 89.25 73 VAL A CA 1
ATOM 533 C C . VAL A 1 73 ? 0.496 -4.091 -10.689 1.00 89.25 73 VAL A C 1
ATOM 535 O O . VAL A 1 73 ? 1.519 -4.444 -10.100 1.00 89.25 73 VAL A O 1
ATOM 538 N N . GLU A 1 74 ? 0.407 -2.919 -11.312 1.00 92.75 74 GLU A N 1
ATOM 539 C CA . GLU A 1 74 ? 1.515 -1.967 -11.373 1.00 92.75 74 GLU A CA 1
ATOM 540 C C . GLU A 1 74 ? 2.068 -1.623 -9.980 1.00 92.75 74 GLU A C 1
ATOM 542 O O . GLU A 1 74 ? 1.344 -1.175 -9.081 1.00 92.75 74 GLU A O 1
ATOM 547 N N . GLY A 1 75 ? 3.380 -1.804 -9.814 1.00 92.50 75 GLY A N 1
ATOM 548 C CA . GLY A 1 75 ? 4.083 -1.548 -8.559 1.00 92.50 75 GLY A CA 1
ATOM 549 C C . GLY A 1 75 ? 3.887 -2.629 -7.488 1.00 92.50 75 GLY A C 1
ATOM 550 O O . GLY A 1 75 ? 4.224 -2.395 -6.327 1.00 92.50 75 GLY A O 1
ATOM 551 N N . GLN A 1 76 ? 3.332 -3.798 -7.818 1.00 95.25 76 GLN A N 1
ATOM 552 C CA . GLN A 1 76 ? 3.345 -4.942 -6.907 1.00 95.25 76 GLN A CA 1
ATOM 553 C C . GLN A 1 76 ? 4.738 -5.586 -6.880 1.00 95.25 76 GLN A C 1
ATOM 555 O O . GLN A 1 76 ? 5.325 -5.881 -7.915 1.00 95.25 76 GLN A O 1
ATOM 560 N N . LEU A 1 77 ? 5.262 -5.777 -5.669 1.00 94.50 77 LEU A N 1
ATOM 561 C CA . LEU A 1 77 ? 6.538 -6.448 -5.420 1.00 94.50 77 LEU A CA 1
ATOM 562 C C . LEU A 1 77 ? 6.348 -7.965 -5.433 1.00 94.50 77 LEU A C 1
ATOM 564 O O . LEU A 1 77 ? 5.297 -8.446 -5.000 1.00 94.50 77 LEU A O 1
ATOM 568 N N . SER A 1 78 ? 7.372 -8.711 -5.845 1.00 94.56 78 SER A N 1
ATOM 569 C CA . SER A 1 78 ? 7.408 -10.156 -5.611 1.00 94.56 78 SER A CA 1
ATOM 570 C C . SER A 1 78 ? 7.600 -10.465 -4.124 1.00 94.56 78 SER A C 1
ATOM 572 O O . SER A 1 78 ? 8.065 -9.624 -3.345 1.00 94.56 78 SER A O 1
ATOM 574 N N . LEU A 1 79 ? 7.244 -11.680 -3.710 1.00 94.25 79 LEU A N 1
ATOM 575 C CA . LEU A 1 79 ? 7.439 -12.143 -2.339 1.00 94.25 79 LEU A CA 1
ATOM 576 C C . LEU A 1 79 ? 8.923 -12.107 -1.945 1.00 94.25 79 LEU A C 1
ATOM 578 O O . LEU A 1 79 ? 9.253 -11.711 -0.830 1.00 94.25 79 LEU A O 1
ATOM 582 N N . GLU A 1 80 ? 9.820 -12.461 -2.862 1.00 93.69 80 GLU A N 1
ATOM 583 C CA . GLU A 1 80 ? 11.272 -12.426 -2.661 1.00 93.69 80 GLU A CA 1
ATOM 584 C C . GLU A 1 80 ? 11.772 -10.994 -2.468 1.00 93.69 80 GLU A C 1
ATOM 586 O O . GLU A 1 80 ? 12.530 -10.730 -1.535 1.00 93.69 80 GLU A O 1
ATOM 591 N N . GLN A 1 81 ? 11.312 -10.051 -3.301 1.00 94.19 81 GLN A N 1
ATOM 592 C CA . GLN A 1 81 ? 11.648 -8.633 -3.146 1.00 94.19 81 GLN A CA 1
ATOM 593 C C . GLN A 1 81 ? 11.166 -8.098 -1.798 1.00 94.19 81 GLN A C 1
ATOM 595 O O . GLN A 1 81 ? 11.877 -7.346 -1.134 1.00 94.19 81 GLN A O 1
ATOM 600 N N . LEU A 1 82 ? 9.968 -8.501 -1.372 1.00 94.25 82 LEU A N 1
ATOM 601 C CA . LEU A 1 82 ? 9.414 -8.071 -0.099 1.00 94.25 82 LEU A CA 1
ATOM 602 C C . LEU A 1 82 ? 10.196 -8.643 1.096 1.00 94.25 82 LEU A C 1
ATOM 604 O O . LEU A 1 82 ? 10.501 -7.907 2.035 1.00 94.25 82 LEU A O 1
ATOM 608 N N . ARG A 1 83 ? 10.599 -9.917 1.033 1.00 94.19 83 ARG A N 1
ATOM 609 C CA . ARG A 1 83 ? 11.476 -10.543 2.037 1.00 94.19 83 ARG A CA 1
ATOM 610 C C . ARG A 1 83 ? 12.839 -9.869 2.116 1.00 94.19 83 ARG A C 1
ATOM 612 O O . ARG A 1 83 ? 13.312 -9.590 3.213 1.00 94.19 83 ARG A O 1
ATOM 619 N N . ALA A 1 84 ? 13.436 -9.523 0.975 1.00 95.06 84 ALA A N 1
ATOM 620 C CA . ALA A 1 84 ? 14.705 -8.794 0.930 1.00 95.06 84 ALA A CA 1
ATOM 621 C C . ALA A 1 84 ? 14.6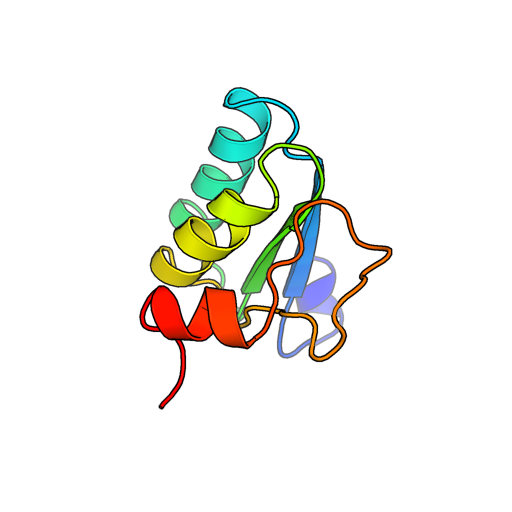30 -7.412 1.613 1.00 95.06 84 ALA A C 1
ATOM 623 O O . ALA A 1 84 ? 15.644 -6.885 2.064 1.00 95.06 84 ALA A O 1
ATOM 624 N N . LEU A 1 85 ? 13.428 -6.839 1.733 1.00 94.75 85 LEU A N 1
ATOM 625 C CA . LEU A 1 85 ? 13.156 -5.583 2.441 1.00 94.75 85 LEU A CA 1
ATOM 626 C C . LEU A 1 85 ? 12.806 -5.785 3.930 1.00 94.75 85 LEU A C 1
ATOM 628 O O . LEU A 1 85 ? 12.451 -4.823 4.620 1.00 94.75 85 LEU A O 1
ATOM 632 N N . GLY A 1 86 ? 12.913 -7.016 4.437 1.00 93.88 86 GLY A N 1
ATOM 633 C CA . GLY A 1 86 ? 12.718 -7.364 5.844 1.00 93.88 86 GLY A CA 1
ATOM 634 C C . GLY A 1 86 ? 11.260 -7.567 6.257 1.00 93.88 86 GLY A C 1
ATOM 635 O O . GLY A 1 86 ? 10.919 -7.299 7.407 1.00 93.88 86 GLY A O 1
ATOM 636 N N . PHE A 1 87 ? 10.384 -7.980 5.337 1.00 90.25 87 PHE A N 1
ATOM 637 C CA . PHE A 1 87 ? 9.007 -8.362 5.662 1.00 90.25 87 PHE A CA 1
ATOM 638 C C . PHE A 1 87 ? 8.829 -9.885 5.627 1.00 90.25 87 PHE A C 1
ATOM 640 O O . PHE A 1 87 ? 9.165 -10.530 4.634 1.00 90.25 87 PHE A O 1
ATOM 647 N N . GLY A 1 88 ? 8.205 -10.432 6.674 1.00 82.44 88 GLY A N 1
ATOM 648 C CA . GLY A 1 88 ? 8.035 -11.876 6.860 1.00 82.44 88 GLY A CA 1
ATOM 649 C C . GLY A 1 88 ? 9.262 -12.552 7.495 1.00 82.44 88 GLY A C 1
ATOM 650 O O . GLY A 1 88 ? 10.295 -11.900 7.645 1.00 82.44 88 GLY A O 1
ATOM 651 N N . PRO A 1 89 ? 9.128 -13.820 7.928 1.00 63.59 89 PRO A N 1
ATOM 652 C CA . PRO A 1 89 ? 10.246 -14.646 8.382 1.00 63.59 89 PRO A CA 1
ATOM 653 C C . PRO A 1 89 ? 11.168 -15.074 7.232 1.00 63.59 89 PRO A C 1
ATOM 655 O O . PRO A 1 89 ? 10.700 -15.124 6.064 1.00 63.59 89 PRO A O 1
#

Foldseek 3Di:
DVCVVVVHQEAEDEEADQDPVVLVVQLCVLQVDPDPHAYAYAYFAPCRQVSLVSSVVSRRPDGDADCDPDDPTHNHHHPVRVVVSPPDD

Secondary structure (DSSP, 8-state):
-HHHHTT-SEEEEEEE--SHHHHHHHHHHHHH---SSEEEEEEESTTHHHHHHHHHHTT-S---EESSS--SSTTPEEHHHHHHTT---

Radius of gyration: 13.2 Å; chains: 1; bounding box: 36×30×29 Å

Sequence (89 aa):
REARSQAADIFKVATRTDTPTELGRLVEFMTSSRLDLAVAVMGIGKLGAISRVLLSRAGSVLIYASVGAVTDVEGQLSLEQLRALGFGP

pLDDT: mean 91.91, std 7.64, range [63.59, 98.38]